Protein AF-A0A2U2SAU0-F1 (afdb_monomer)

Mean predicted aligned error: 10.93 Å

Structure (mmCIF, N/CA/C/O backbone):
data_AF-A0A2U2SAU0-F1
#
_entry.id   AF-A0A2U2SAU0-F1
#
loop_
_atom_site.group_PDB
_atom_site.id
_atom_site.type_symbol
_atom_site.label_atom_id
_atom_site.label_alt_id
_atom_site.label_comp_id
_atom_site.label_asym_id
_atom_site.label_entity_id
_atom_site.label_seq_id
_atom_site.pdbx_PDB_ins_code
_atom_site.Cartn_x
_atom_site.Cartn_y
_atom_site.Cartn_z
_atom_site.occupancy
_atom_site.B_iso_or_equiv
_atom_site.auth_seq_id
_atom_site.auth_comp_id
_atom_site.auth_asym_id
_atom_site.auth_atom_id
_atom_site.pdbx_PDB_model_num
ATOM 1 N N . MET A 1 1 ? -35.409 7.200 14.796 1.00 34.00 1 MET A N 1
ATOM 2 C CA . MET A 1 1 ? -34.930 6.067 13.974 1.00 34.00 1 MET A CA 1
ATOM 3 C C . MET A 1 1 ? -33.406 6.068 14.002 1.00 34.00 1 MET A C 1
ATOM 5 O O . MET A 1 1 ? -32.815 6.980 13.448 1.00 34.00 1 MET A O 1
ATOM 9 N N . LYS A 1 2 ? -32.757 5.140 14.717 1.00 42.59 2 LYS A N 1
ATOM 10 C CA . LYS A 1 2 ? -31.290 4.991 14.693 1.00 42.59 2 LYS A CA 1
ATOM 11 C C . LYS A 1 2 ? -30.988 3.662 14.017 1.00 42.59 2 LYS A C 1
ATOM 13 O O . LYS A 1 2 ? -31.051 2.620 14.659 1.00 42.59 2 LYS A O 1
ATOM 18 N N . THR A 1 3 ? -30.738 3.688 12.714 1.00 45.69 3 THR A N 1
ATOM 19 C CA . THR A 1 3 ? -30.120 2.557 12.020 1.00 45.69 3 THR A CA 1
ATOM 20 C C . THR A 1 3 ? -28.816 2.248 12.755 1.00 45.69 3 THR A C 1
ATOM 22 O O . THR A 1 3 ? -27.964 3.134 12.849 1.00 45.69 3 THR A O 1
ATOM 25 N N . PRO A 1 4 ? -28.638 1.051 13.343 1.00 56.97 4 PRO A N 1
ATOM 26 C CA . PRO A 1 4 ? -27.360 0.715 13.940 1.00 56.97 4 PRO A CA 1
ATOM 27 C C . PRO A 1 4 ? -26.349 0.703 12.798 1.00 56.97 4 PRO A C 1
ATOM 29 O O . PRO A 1 4 ? -26.462 -0.118 11.885 1.00 56.97 4 PRO A O 1
ATOM 32 N N . LEU A 1 5 ? -25.391 1.635 12.821 1.00 60.88 5 LEU A N 1
ATOM 33 C CA . LEU A 1 5 ? -24.188 1.553 12.000 1.00 60.88 5 LEU A CA 1
ATOM 34 C C . LEU A 1 5 ? -23.652 0.133 12.181 1.00 60.88 5 LEU A C 1
ATOM 36 O O . LEU A 1 5 ? -23.203 -0.242 13.268 1.00 60.88 5 LEU A O 1
ATOM 40 N N . ARG A 1 6 ? -23.792 -0.706 11.149 1.00 74.81 6 ARG A N 1
ATOM 41 C CA . ARG A 1 6 ? -23.321 -2.088 11.200 1.00 74.81 6 ARG A CA 1
ATOM 42 C C . ARG A 1 6 ? -21.804 -2.012 11.149 1.00 74.81 6 ARG A C 1
ATOM 44 O O . ARG A 1 6 ? -21.222 -2.055 10.073 1.00 74.81 6 ARG A O 1
ATOM 51 N N . PHE A 1 7 ? -21.171 -1.889 12.316 1.00 75.69 7 PHE A N 1
ATOM 52 C CA . PHE A 1 7 ? -19.715 -1.827 12.481 1.00 75.69 7 PHE A CA 1
ATOM 53 C C . PHE A 1 7 ? -18.992 -2.887 11.650 1.00 75.69 7 PHE A C 1
ATOM 55 O O . PHE A 1 7 ? -17.963 -2.601 11.059 1.00 75.69 7 PHE A O 1
ATOM 62 N N . ARG A 1 8 ? -19.585 -4.081 11.521 1.00 79.12 8 ARG A N 1
ATOM 63 C CA . ARG A 1 8 ? -19.095 -5.147 10.643 1.00 79.12 8 ARG A CA 1
ATOM 64 C C . ARG A 1 8 ? -18.878 -4.680 9.201 1.00 79.12 8 ARG A C 1
ATOM 66 O O . ARG A 1 8 ? -17.8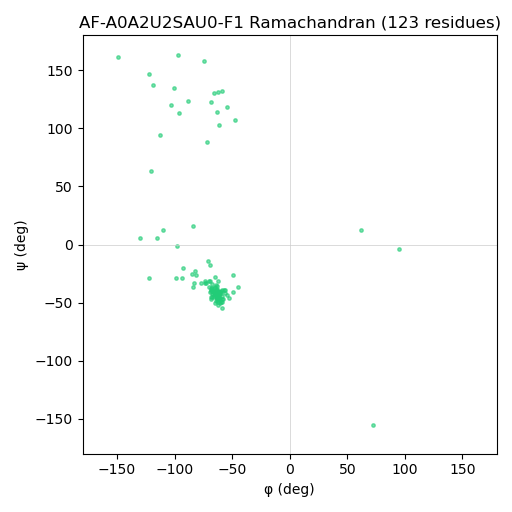41 -4.982 8.633 1.00 79.12 8 ARG A O 1
ATOM 73 N N . THR A 1 9 ? -19.829 -3.956 8.618 1.00 83.81 9 THR A N 1
ATOM 74 C CA . THR A 1 9 ? -19.723 -3.440 7.249 1.00 83.81 9 THR A CA 1
ATOM 75 C C . THR A 1 9 ? -18.604 -2.409 7.142 1.00 83.81 9 THR A C 1
ATOM 77 O O . THR A 1 9 ? -17.785 -2.522 6.246 1.00 83.81 9 THR A O 1
ATOM 80 N N . ILE A 1 10 ? -18.509 -1.465 8.085 1.00 84.06 10 ILE A N 1
ATOM 81 C CA . ILE A 1 10 ? -17.468 -0.422 8.063 1.00 84.06 10 ILE A CA 1
ATOM 82 C C . ILE A 1 10 ? -16.070 -1.041 8.193 1.00 84.06 10 ILE A C 1
ATOM 84 O O . ILE A 1 10 ? -15.184 -0.727 7.405 1.00 84.06 10 ILE A O 1
ATOM 88 N N . PHE A 1 11 ? -15.887 -1.967 9.138 1.00 81.69 11 PHE A N 1
ATOM 89 C CA . PHE A 1 11 ? -14.628 -2.693 9.324 1.00 81.69 11 PHE A CA 1
ATOM 90 C C . PHE A 1 11 ? -14.251 -3.529 8.094 1.00 81.69 11 PHE A C 1
ATOM 92 O O . PHE A 1 11 ? -13.090 -3.529 7.695 1.00 81.69 11 PHE A O 1
ATOM 99 N N . LEU A 1 12 ? -15.215 -4.225 7.479 1.00 84.38 12 LEU A N 1
ATOM 100 C CA . LEU A 1 12 ? -14.968 -4.990 6.253 1.00 84.38 12 LEU A CA 1
ATOM 101 C C . LEU A 1 12 ? -14.555 -4.076 5.100 1.00 84.38 12 LEU A C 1
ATOM 103 O O . LEU A 1 12 ? -13.575 -4.370 4.421 1.00 84.38 12 LEU A O 1
ATOM 107 N N . THR A 1 13 ? -15.254 -2.957 4.908 1.00 87.00 13 THR A N 1
ATOM 108 C CA . THR A 1 13 ? -14.913 -1.982 3.868 1.00 87.00 13 THR A CA 1
ATOM 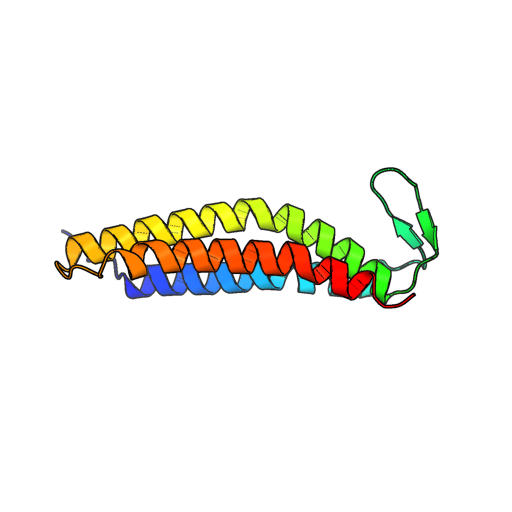109 C C . THR A 1 13 ? -13.519 -1.402 4.095 1.00 87.00 13 THR A C 1
ATOM 111 O O . THR A 1 13 ? -12.718 -1.397 3.164 1.00 87.00 13 THR A O 1
ATOM 114 N N . LEU A 1 14 ? -13.190 -0.979 5.321 1.00 84.88 14 LEU A N 1
ATOM 115 C CA . LEU A 1 14 ? -11.851 -0.486 5.657 1.00 84.88 14 LEU A CA 1
ATOM 116 C C . LEU A 1 14 ? -10.773 -1.547 5.403 1.00 84.88 14 LEU A C 1
ATOM 118 O O . LEU A 1 14 ? -9.743 -1.228 4.821 1.00 84.88 14 LEU A O 1
ATOM 122 N N . GLY A 1 15 ? -11.024 -2.810 5.761 1.00 84.25 15 GLY A N 1
ATOM 123 C CA . GLY A 1 15 ? -10.101 -3.919 5.499 1.00 84.25 15 GLY A CA 1
ATOM 124 C C . GLY A 1 15 ? -9.851 -4.157 4.015 1.00 84.25 15 GLY A C 1
ATOM 125 O O . GLY A 1 15 ? -8.698 -4.237 3.596 1.00 84.25 15 GLY A O 1
ATOM 126 N N . ILE A 1 16 ? -10.915 -4.214 3.211 1.00 89.00 16 ILE A N 1
ATOM 127 C CA . ILE A 1 16 ? -10.800 -4.386 1.757 1.00 89.00 16 ILE A CA 1
ATOM 128 C C . ILE A 1 16 ? -10.023 -3.217 1.146 1.00 89.00 16 ILE A C 1
ATOM 130 O O . ILE A 1 16 ? -9.086 -3.445 0.384 1.00 89.00 16 ILE A O 1
ATOM 134 N N . LEU A 1 17 ? -10.357 -1.976 1.512 1.00 88.00 17 LEU A N 1
ATOM 135 C CA . LEU A 1 17 ? -9.664 -0.793 0.999 1.00 88.00 17 LEU A CA 1
ATOM 136 C C . LEU A 1 17 ? -8.185 -0.770 1.402 1.00 88.00 17 LEU A C 1
ATOM 138 O O . LEU A 1 17 ? -7.344 -0.431 0.575 1.00 88.00 17 LEU A O 1
ATOM 142 N N . SER A 1 18 ? -7.845 -1.179 2.627 1.00 86.44 18 SER A N 1
ATOM 143 C CA . SER A 1 18 ? -6.450 -1.315 3.061 1.00 86.44 18 SER A CA 1
ATOM 144 C C . SER A 1 18 ? -5.688 -2.363 2.254 1.00 86.44 18 SER A C 1
ATOM 146 O O . SER A 1 18 ? -4.569 -2.088 1.830 1.00 86.44 18 SER A O 1
ATOM 148 N N . ILE A 1 19 ? -6.286 -3.527 1.983 1.00 84.31 19 ILE A N 1
ATOM 149 C CA . ILE A 1 19 ? -5.655 -4.568 1.154 1.00 84.31 19 ILE A CA 1
ATOM 150 C C . ILE A 1 19 ? -5.430 -4.054 -0.270 1.00 84.31 19 ILE A C 1
ATOM 152 O O . ILE A 1 19 ? -4.325 -4.174 -0.795 1.00 84.31 19 ILE A O 1
ATOM 156 N N . LEU A 1 20 ? -6.444 -3.436 -0.880 1.00 87.75 20 LEU A N 1
ATOM 157 C CA . LEU A 1 20 ? -6.323 -2.864 -2.222 1.00 87.75 20 LEU A CA 1
ATOM 158 C C . LEU A 1 20 ? -5.242 -1.776 -2.278 1.00 87.75 20 LEU A C 1
ATOM 160 O O . LEU A 1 20 ? -4.459 -1.746 -3.223 1.00 87.75 20 LEU A O 1
ATOM 164 N N . CYS A 1 21 ? -5.157 -0.925 -1.252 1.00 87.31 21 CYS A N 1
ATOM 165 C CA . CYS A 1 21 ? -4.149 0.129 -1.161 1.00 87.31 21 CYS A CA 1
ATOM 166 C C . CYS A 1 21 ? -2.724 -0.420 -0.975 1.00 87.31 21 CYS A C 1
ATOM 168 O O . CYS A 1 21 ? -1.779 0.175 -1.479 1.00 87.31 21 CYS A O 1
ATOM 170 N N . LEU A 1 22 ? -2.555 -1.540 -0.265 1.00 82.19 22 LEU A N 1
ATOM 171 C CA . LEU A 1 22 ? -1.250 -2.188 -0.083 1.00 82.19 22 LEU A CA 1
ATOM 172 C C . LEU A 1 22 ? -0.803 -2.967 -1.324 1.00 82.19 22 LEU A C 1
ATOM 174 O O . LEU A 1 22 ? 0.390 -3.042 -1.603 1.00 82.19 22 LEU A O 1
ATOM 178 N N . LEU A 1 23 ? -1.747 -3.552 -2.064 1.00 85.06 23 LEU A N 1
ATOM 179 C CA . LEU A 1 23 ? -1.451 -4.307 -3.281 1.00 85.06 23 LEU A CA 1
ATOM 180 C C . LEU A 1 23 ? -1.254 -3.406 -4.505 1.00 85.06 23 LEU A C 1
ATOM 182 O O . LEU A 1 23 ? -0.546 -3.800 -5.433 1.00 85.06 23 LEU A O 1
ATOM 186 N N . SER A 1 24 ? -1.846 -2.208 -4.522 1.00 88.56 24 SER A N 1
ATOM 187 C CA . SER A 1 24 ? -1.809 -1.328 -5.693 1.00 88.56 24 SER A CA 1
ATOM 188 C C . SER A 1 24 ? -0.397 -0.989 -6.189 1.00 88.56 24 SER A C 1
ATOM 190 O O . SER A 1 24 ? -0.216 -1.045 -7.404 1.00 88.56 24 SER A O 1
ATOM 192 N N . PRO A 1 25 ? 0.638 -0.742 -5.355 1.00 87.81 25 PRO A N 1
ATOM 193 C CA . PRO A 1 25 ? 1.968 -0.427 -5.872 1.00 87.81 25 PRO A CA 1
ATOM 194 C C . PRO A 1 25 ? 2.619 -1.611 -6.591 1.00 87.81 25 PRO A C 1
ATOM 196 O O . PRO A 1 25 ? 3.234 -1.435 -7.640 1.00 87.81 25 PRO A O 1
ATOM 199 N N . ALA A 1 26 ? 2.439 -2.829 -6.069 1.00 85.88 26 ALA A N 1
ATOM 200 C CA . ALA A 1 26 ? 2.943 -4.041 -6.711 1.00 85.88 26 ALA A CA 1
ATOM 201 C C . ALA A 1 26 ? 2.248 -4.285 -8.059 1.00 85.88 26 ALA A C 1
ATOM 203 O O . ALA A 1 26 ? 2.909 -4.590 -9.052 1.00 85.88 26 ALA A O 1
ATOM 204 N N . VAL A 1 27 ? 0.924 -4.094 -8.109 1.00 89.56 27 VAL A N 1
ATOM 205 C CA . VAL A 1 27 ? 0.146 -4.200 -9.352 1.00 89.56 27 VAL A CA 1
ATOM 206 C C . VAL A 1 27 ? 0.591 -3.142 -10.363 1.00 89.56 27 VAL A C 1
ATOM 208 O O . VAL A 1 27 ? 0.844 -3.488 -11.512 1.00 89.56 27 VAL A O 1
ATOM 211 N N . ILE A 1 28 ? 0.756 -1.883 -9.944 1.00 89.12 28 ILE A N 1
ATOM 212 C CA . ILE A 1 28 ? 1.248 -0.794 -10.802 1.00 89.12 28 ILE A CA 1
ATOM 213 C C . ILE A 1 28 ? 2.623 -1.142 -11.376 1.00 89.12 28 ILE A C 1
ATOM 215 O O . ILE A 1 28 ? 2.814 -1.020 -12.582 1.00 89.12 28 ILE A O 1
ATOM 219 N N . GLY A 1 29 ? 3.553 -1.624 -10.548 1.00 88.50 29 GLY A N 1
ATOM 220 C CA . GLY A 1 29 ? 4.895 -1.997 -10.994 1.00 88.50 29 GLY A CA 1
ATOM 221 C C . GLY A 1 29 ? 4.890 -3.076 -12.078 1.00 88.50 29 GLY A C 1
ATOM 222 O O . GLY A 1 29 ? 5.512 -2.905 -13.126 1.00 88.50 29 GLY A O 1
ATOM 223 N N . ILE A 1 30 ? 4.146 -4.165 -11.861 1.00 90.69 30 ILE A N 1
ATOM 224 C CA . ILE A 1 30 ? 4.058 -5.284 -12.813 1.00 90.69 30 ILE A CA 1
ATOM 225 C C . ILE A 1 30 ? 3.327 -4.866 -14.094 1.00 90.69 30 ILE A C 1
ATOM 227 O O . ILE A 1 30 ? 3.780 -5.181 -15.197 1.00 90.69 30 ILE A O 1
ATOM 231 N N . VAL A 1 31 ? 2.204 -4.156 -13.969 1.00 93.94 31 VAL A N 1
ATOM 232 C CA . VAL A 1 31 ? 1.402 -3.715 -15.120 1.00 93.94 31 VAL A CA 1
ATOM 233 C C . VAL A 1 31 ? 2.172 -2.696 -15.961 1.00 93.94 31 VAL A C 1
ATOM 235 O O . VAL A 1 31 ? 2.210 -2.819 -17.181 1.00 93.94 31 VAL A O 1
ATOM 238 N N . ALA A 1 32 ? 2.857 -1.738 -15.336 1.00 90.88 32 ALA A N 1
ATOM 239 C CA . ALA A 1 32 ? 3.702 -0.796 -16.061 1.00 90.88 32 ALA A CA 1
ATOM 240 C C . ALA A 1 32 ? 4.848 -1.526 -16.773 1.00 90.88 32 ALA A C 1
ATOM 242 O O . ALA A 1 32 ? 5.050 -1.342 -17.966 1.00 90.88 32 ALA A O 1
ATOM 243 N N . ALA A 1 33 ? 5.552 -2.431 -16.092 1.00 89.94 33 ALA A N 1
ATOM 244 C CA . ALA A 1 33 ? 6.640 -3.168 -16.725 1.00 89.94 33 ALA A CA 1
ATOM 245 C C . ALA A 1 33 ? 6.169 -4.072 -17.876 1.00 89.94 33 ALA A C 1
ATOM 247 O O . ALA A 1 33 ? 6.871 -4.221 -18.871 1.00 89.94 33 ALA A O 1
ATOM 248 N N . THR A 1 34 ? 4.982 -4.672 -17.786 1.00 93.50 34 THR A N 1
ATOM 249 C CA . THR A 1 34 ? 4.442 -5.500 -18.881 1.00 93.50 34 THR A CA 1
ATOM 250 C C . THR A 1 34 ? 3.979 -4.683 -20.085 1.00 93.50 34 THR A C 1
ATOM 252 O O . THR A 1 34 ? 4.097 -5.169 -21.207 1.00 93.50 34 THR A O 1
ATOM 255 N N . LEU A 1 35 ? 3.465 -3.468 -19.878 1.00 94.38 35 LEU A N 1
ATOM 256 C CA . LEU A 1 35 ? 2.857 -2.670 -20.947 1.00 94.38 35 LEU A CA 1
ATOM 257 C C . LEU A 1 35 ? 3.783 -1.604 -21.543 1.00 94.38 35 LEU A C 1
ATOM 259 O O . LEU A 1 35 ? 3.598 -1.243 -22.703 1.00 94.38 35 LEU A O 1
ATOM 263 N N . THR A 1 36 ? 4.735 -1.068 -20.773 1.00 92.25 36 THR A N 1
ATOM 264 C CA . THR A 1 36 ? 5.488 0.142 -21.155 1.00 92.25 36 THR A CA 1
ATOM 265 C C . THR A 1 36 ? 7.006 0.022 -21.034 1.00 92.25 36 THR A C 1
ATOM 267 O O . THR A 1 36 ? 7.702 1.011 -21.249 1.00 92.25 36 THR A O 1
ATOM 270 N N . TYR A 1 37 ? 7.543 -1.157 -20.712 1.00 91.25 37 TYR A N 1
ATOM 271 C CA . TYR A 1 37 ? 8.991 -1.349 -20.632 1.00 91.25 37 TYR A CA 1
ATOM 272 C C . TYR A 1 37 ? 9.661 -1.264 -22.013 1.00 91.25 37 TYR A C 1
ATOM 274 O O . TYR A 1 37 ? 9.364 -2.058 -22.906 1.00 91.25 37 TYR A O 1
ATOM 282 N N . ASP A 1 38 ? 10.613 -0.342 -22.151 1.00 92.00 38 ASP A N 1
ATOM 283 C CA . ASP A 1 38 ? 11.374 -0.060 -23.377 1.00 92.00 38 ASP A CA 1
ATOM 284 C C . ASP A 1 38 ? 12.883 -0.362 -23.239 1.00 92.00 38 ASP A C 1
ATOM 286 O O . ASP A 1 38 ? 13.664 -0.081 -24.146 1.00 92.00 38 ASP A O 1
ATOM 290 N N . GLY A 1 39 ? 13.308 -0.935 -22.108 1.00 89.19 39 GLY A N 1
ATOM 291 C CA . GLY A 1 39 ? 14.722 -1.156 -21.783 1.00 89.19 39 GLY A CA 1
ATOM 292 C C . GLY A 1 39 ? 15.364 -0.055 -20.936 1.00 89.19 39 GLY A C 1
ATOM 293 O O . GLY A 1 39 ? 16.519 -0.212 -20.531 1.00 89.19 39 GLY A O 1
ATOM 294 N N . ASN A 1 40 ? 14.638 1.024 -20.626 1.00 90.88 40 ASN A N 1
ATOM 295 C CA . ASN A 1 40 ? 15.148 2.140 -19.837 1.00 90.88 40 ASN A CA 1
ATOM 296 C C . ASN A 1 40 ? 14.312 2.386 -18.577 1.00 90.88 40 ASN A C 1
ATOM 298 O O . ASN A 1 40 ? 13.096 2.234 -18.554 1.00 90.88 40 ASN A O 1
ATOM 302 N N . CYS A 1 41 ? 14.975 2.820 -17.513 1.00 85.25 41 CYS A N 1
ATOM 303 C CA . CYS A 1 41 ? 14.372 3.323 -16.290 1.00 85.25 41 CYS A CA 1
ATOM 304 C C . CYS A 1 41 ? 14.411 4.848 -16.304 1.00 85.25 41 CYS A C 1
ATOM 306 O O . CYS A 1 41 ? 15.449 5.443 -16.590 1.00 85.25 41 CYS A O 1
ATOM 308 N N . TYR A 1 42 ? 13.291 5.473 -15.942 1.00 81.44 42 TYR A N 1
ATOM 309 C CA . TYR A 1 42 ? 13.172 6.926 -15.855 1.00 81.44 42 TYR A CA 1
ATOM 310 C C . TYR A 1 42 ? 13.221 7.384 -14.393 1.00 81.44 42 TYR A C 1
ATOM 312 O O . TYR A 1 42 ? 12.400 6.968 -13.563 1.00 81.44 42 TYR A O 1
ATOM 320 N N . GLY A 1 43 ? 14.206 8.223 -14.076 1.00 70.00 43 GLY A N 1
ATOM 321 C CA . GLY A 1 43 ? 14.334 8.891 -12.780 1.00 70.00 43 GLY A CA 1
ATOM 322 C C . GLY A 1 43 ? 13.762 10.311 -12.799 1.00 70.00 43 GLY A C 1
ATOM 323 O O . GLY A 1 43 ? 13.598 10.906 -13.861 1.00 70.00 43 GLY A O 1
ATOM 324 N N . PHE A 1 44 ? 13.501 10.875 -11.615 1.00 57.84 44 PHE A N 1
ATOM 325 C CA . PHE A 1 44 ? 13.069 12.273 -11.477 1.00 57.84 44 PHE A CA 1
ATOM 326 C C . PHE A 1 44 ? 14.138 13.293 -11.915 1.00 57.84 44 PHE A C 1
ATOM 328 O O . PHE A 1 44 ? 13.773 14.390 -12.329 1.00 57.84 44 PHE A O 1
ATOM 335 N N . THR A 1 45 ? 15.432 12.959 -11.820 1.00 55.56 45 THR A N 1
ATOM 336 C CA . THR A 1 45 ? 16.539 13.910 -12.055 1.00 55.56 45 THR A CA 1
ATOM 337 C C . THR A 1 45 ? 17.520 13.505 -13.157 1.00 55.56 45 THR A C 1
ATOM 339 O O . THR A 1 45 ? 18.068 14.389 -13.808 1.00 55.56 45 THR A O 1
ATOM 342 N N . ASP A 1 46 ? 17.713 12.206 -13.421 1.00 57.00 46 ASP A N 1
ATOM 343 C CA . ASP A 1 46 ? 18.896 11.724 -14.166 1.00 57.00 46 ASP A CA 1
ATOM 344 C C . ASP A 1 46 ? 18.590 11.200 -15.587 1.00 57.00 46 ASP A C 1
ATOM 346 O O . ASP A 1 46 ? 19.438 10.587 -16.233 1.00 57.00 46 ASP A O 1
ATOM 350 N N . GLY A 1 47 ? 17.389 11.455 -16.115 1.00 68.44 47 GLY A N 1
ATOM 351 C CA . GLY A 1 47 ? 17.000 11.016 -17.459 1.00 68.44 47 GLY A CA 1
ATOM 352 C C . GLY A 1 47 ? 16.746 9.506 -17.570 1.00 68.44 47 GLY A C 1
ATOM 353 O O . GLY A 1 47 ? 16.357 8.850 -16.601 1.00 68.44 47 GLY A O 1
ATOM 354 N N . ALA A 1 48 ? 16.887 8.974 -18.788 1.00 81.19 48 ALA A N 1
ATOM 355 C CA . ALA A 1 48 ? 16.696 7.558 -19.096 1.00 81.19 48 ALA A CA 1
ATOM 356 C C . ALA A 1 48 ? 18.009 6.787 -18.897 1.00 81.19 48 ALA A C 1
ATOM 358 O O . ALA A 1 48 ? 19.018 7.114 -19.523 1.00 81.19 48 ALA A O 1
ATOM 359 N N . ALA A 1 49 ? 17.991 5.755 -18.055 1.00 84.88 49 ALA A N 1
ATOM 360 C CA . ALA A 1 49 ? 19.132 4.868 -17.836 1.00 84.88 49 ALA A CA 1
ATOM 361 C C . ALA A 1 49 ? 18.776 3.427 -18.230 1.00 84.88 49 ALA A C 1
ATOM 363 O O . ALA A 1 49 ? 17.698 2.962 -17.858 1.00 84.88 49 ALA A O 1
ATOM 364 N N . PRO A 1 50 ? 19.659 2.686 -18.922 1.00 89.12 50 PRO A N 1
ATOM 365 C CA . PRO A 1 50 ? 19.381 1.303 -19.285 1.00 89.12 50 PRO A CA 1
ATOM 366 C C . PRO A 1 50 ? 19.205 0.454 -18.024 1.00 89.12 50 PRO A C 1
ATOM 368 O O . PRO A 1 50 ? 20.024 0.504 -17.101 1.00 89.12 50 PRO A O 1
ATOM 371 N N . CYS A 1 51 ? 18.132 -0.329 -17.974 1.00 88.06 51 CYS A N 1
ATOM 372 C CA . CYS A 1 51 ? 17.830 -1.173 -16.827 1.00 88.06 51 CYS A CA 1
ATOM 373 C C . CYS A 1 51 ? 17.095 -2.443 -17.244 1.00 88.06 51 CYS A C 1
ATOM 375 O O . CYS A 1 51 ? 16.532 -2.530 -18.328 1.00 88.06 51 CYS A O 1
ATOM 377 N N . SER A 1 52 ? 17.105 -3.446 -16.370 1.00 91.81 52 SER A N 1
ATOM 378 C CA . SER A 1 52 ? 16.334 -4.671 -16.580 1.00 91.81 52 SER A CA 1
ATOM 379 C C . SER A 1 52 ? 14.837 -4.451 -16.343 1.00 91.81 52 SER A C 1
ATOM 381 O O . SER A 1 52 ? 14.432 -3.582 -15.569 1.00 91.81 52 SER A O 1
ATOM 383 N N . TRP A 1 53 ? 14.015 -5.328 -16.922 1.00 89.94 53 TRP A N 1
ATOM 384 C CA . TRP A 1 53 ? 12.561 -5.349 -16.726 1.00 89.94 53 TRP A CA 1
ATOM 385 C C . TRP A 1 53 ? 12.159 -5.308 -15.244 1.00 89.94 53 TRP A C 1
ATOM 387 O O . TRP A 1 53 ? 11.246 -4.586 -14.849 1.00 89.94 53 TRP A O 1
ATOM 397 N N . TRP A 1 54 ? 12.891 -6.041 -14.400 1.00 88.88 54 TRP A N 1
ATOM 398 C CA . TRP A 1 54 ? 12.633 -6.088 -12.963 1.00 88.88 54 TRP A CA 1
ATOM 399 C C . TRP A 1 54 ? 12.962 -4.769 -12.257 1.00 88.88 54 TRP A C 1
ATOM 401 O O . TRP A 1 54 ? 12.192 -4.314 -11.414 1.00 88.88 54 TRP A O 1
ATOM 411 N N . GLN A 1 55 ? 14.067 -4.120 -12.630 1.00 86.25 55 GLN A N 1
ATOM 412 C CA . GLN A 1 55 ? 14.428 -2.803 -12.096 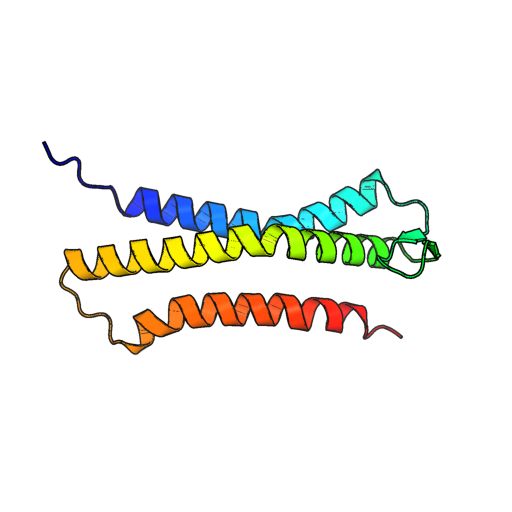1.00 86.25 55 GLN A CA 1
ATOM 413 C C . GLN A 1 55 ? 13.406 -1.738 -12.505 1.00 86.25 55 GLN A C 1
ATOM 415 O O . GLN A 1 55 ? 13.048 -0.888 -11.690 1.00 86.25 55 GLN A O 1
ATOM 420 N N . PHE A 1 56 ? 12.870 -1.822 -13.725 1.00 90.06 56 PHE A N 1
ATOM 421 C CA . PHE A 1 56 ? 11.782 -0.952 -14.163 1.00 90.06 56 PHE A CA 1
ATOM 422 C C . PHE A 1 56 ? 10.508 -1.172 -13.344 1.00 90.06 56 PHE A C 1
ATOM 424 O O . PHE A 1 56 ? 9.942 -0.210 -12.825 1.00 90.06 56 PHE A O 1
ATOM 431 N N . ALA A 1 57 ? 10.087 -2.430 -13.163 1.00 88.75 57 ALA A N 1
ATOM 432 C CA . ALA A 1 57 ? 8.917 -2.772 -12.354 1.00 88.75 57 ALA A CA 1
ATOM 433 C C . ALA A 1 57 ? 9.035 -2.237 -10.918 1.00 88.75 57 ALA A C 1
ATOM 435 O O . ALA A 1 57 ? 8.077 -1.691 -10.373 1.00 88.75 57 ALA A O 1
ATOM 436 N N . GLN A 1 58 ? 10.225 -2.345 -10.321 1.00 85.50 58 GLN A N 1
ATOM 437 C CA . GLN A 1 58 ? 10.516 -1.814 -8.990 1.00 85.50 58 GLN A CA 1
ATOM 438 C C . GLN A 1 58 ? 10.443 -0.285 -8.943 1.00 85.50 58 GLN A C 1
ATOM 440 O O . GLN A 1 58 ? 9.839 0.265 -8.023 1.00 85.50 58 GLN A O 1
ATOM 445 N N . ASN A 1 59 ? 11.008 0.401 -9.938 1.00 86.62 59 ASN A N 1
ATOM 446 C CA . ASN A 1 59 ? 10.953 1.859 -10.031 1.00 86.62 59 ASN A CA 1
ATOM 447 C C . ASN A 1 59 ? 9.499 2.359 -10.146 1.00 86.62 59 ASN A C 1
ATOM 449 O O . ASN A 1 59 ? 9.082 3.267 -9.431 1.00 86.62 59 ASN A O 1
ATOM 453 N N . GLN A 1 60 ? 8.681 1.698 -10.969 1.00 89.50 60 GLN A N 1
ATOM 454 C CA . GLN A 1 60 ? 7.258 2.027 -11.098 1.00 89.50 60 GLN A CA 1
ATOM 455 C C . GLN A 1 60 ? 6.457 1.684 -9.834 1.00 89.50 60 GLN A C 1
ATOM 457 O O . GLN A 1 60 ? 5.585 2.454 -9.429 1.00 89.50 60 GLN A O 1
ATOM 462 N N . ALA A 1 61 ? 6.777 0.579 -9.155 1.00 88.19 61 ALA A N 1
ATOM 463 C CA . ALA A 1 61 ? 6.175 0.248 -7.864 1.00 88.19 61 ALA A CA 1
ATOM 464 C C . ALA A 1 61 ? 6.517 1.286 -6.783 1.00 88.19 61 ALA A C 1
ATOM 466 O O . ALA A 1 61 ? 5.664 1.609 -5.956 1.00 88.19 61 ALA A O 1
ATOM 467 N N . PHE A 1 62 ? 7.728 1.850 -6.802 1.00 85.06 62 PHE A N 1
ATOM 468 C CA . PHE A 1 62 ? 8.120 2.935 -5.902 1.00 85.06 62 PHE A CA 1
ATOM 469 C C . PHE A 1 62 ? 7.283 4.202 -6.132 1.00 85.06 62 PHE A C 1
ATOM 471 O O . PHE A 1 62 ? 6.754 4.772 -5.177 1.00 85.06 62 PHE A O 1
ATOM 478 N N . TYR A 1 63 ? 7.064 4.603 -7.387 1.00 83.50 63 TYR A N 1
ATOM 479 C CA . TYR A 1 63 ? 6.139 5.704 -7.684 1.00 83.50 63 TYR A CA 1
ATOM 480 C C . TYR A 1 63 ? 4.696 5.371 -7.283 1.00 83.50 63 TYR A C 1
ATOM 482 O O . TYR A 1 63 ? 3.999 6.214 -6.713 1.00 83.50 63 TYR A O 1
ATOM 490 N N . GLY A 1 64 ? 4.268 4.124 -7.489 1.00 85.44 64 GLY A N 1
ATOM 491 C CA . GLY A 1 64 ? 2.988 3.620 -6.995 1.00 85.44 64 GLY A CA 1
ATOM 492 C C . GLY A 1 64 ? 2.846 3.744 -5.472 1.00 85.44 64 GLY A C 1
ATOM 493 O O . GLY A 1 64 ? 1.780 4.124 -4.992 1.00 85.44 64 GLY A O 1
ATOM 494 N N . LEU A 1 65 ? 3.918 3.499 -4.709 1.00 82.94 65 LEU A N 1
ATOM 495 C CA . LEU A 1 65 ? 3.951 3.678 -3.252 1.00 82.94 65 LEU A CA 1
ATOM 496 C C . LEU A 1 65 ? 3.785 5.146 -2.849 1.00 82.94 65 LEU A C 1
ATOM 498 O O . LEU A 1 65 ? 3.025 5.431 -1.925 1.00 82.94 65 LEU A O 1
ATOM 502 N N . LEU A 1 66 ? 4.445 6.079 -3.546 1.00 83.19 66 LEU A N 1
ATOM 503 C CA . LEU A 1 66 ? 4.289 7.515 -3.280 1.00 83.19 66 LEU A CA 1
ATOM 504 C C . LEU A 1 66 ? 2.839 7.972 -3.485 1.00 83.19 66 LEU A C 1
ATOM 506 O O . LEU A 1 66 ? 2.305 8.720 -2.667 1.00 83.19 66 LEU A O 1
ATOM 510 N N . ILE A 1 67 ? 2.177 7.469 -4.529 1.00 83.50 67 ILE A N 1
ATOM 511 C CA . ILE A 1 67 ? 0.756 7.745 -4.784 1.00 83.50 67 ILE A CA 1
ATOM 512 C C . ILE A 1 67 ? -0.124 7.102 -3.704 1.00 83.50 67 ILE A C 1
ATOM 514 O O . ILE A 1 67 ? -1.057 7.733 -3.207 1.00 83.50 67 ILE A O 1
ATOM 518 N N . ALA A 1 68 ? 0.180 5.863 -3.309 1.00 82.06 68 ALA A N 1
ATOM 519 C CA . ALA A 1 68 ? -0.571 5.126 -2.294 1.00 82.06 68 ALA A CA 1
ATOM 520 C C . ALA A 1 68 ? -0.378 5.670 -0.864 1.00 82.06 68 ALA A C 1
ATOM 522 O O . ALA A 1 68 ? -1.170 5.348 0.023 1.00 82.06 68 ALA A O 1
ATOM 523 N N . PHE A 1 69 ? 0.624 6.521 -0.624 1.00 80.75 69 PHE A N 1
ATOM 524 C CA . PHE A 1 69 ? 0.919 7.070 0.700 1.00 80.75 69 PHE A CA 1
ATOM 525 C C . PHE A 1 69 ? -0.249 7.880 1.280 1.00 80.75 69 PHE A C 1
ATOM 527 O O . PHE A 1 69 ? -0.692 7.628 2.399 1.00 80.75 69 PHE A O 1
ATOM 534 N N . ILE A 1 70 ? -0.792 8.822 0.505 1.00 81.19 70 ILE A N 1
ATOM 535 C CA . ILE A 1 70 ? -1.908 9.676 0.938 1.00 81.19 70 ILE A CA 1
ATOM 536 C C . ILE A 1 70 ? -3.150 8.843 1.314 1.00 81.19 70 ILE A C 1
ATOM 538 O O . ILE A 1 70 ? -3.626 8.975 2.446 1.00 81.19 70 ILE A O 1
ATOM 542 N N . PRO A 1 71 ? -3.689 7.962 0.445 1.00 81.94 71 PRO A N 1
ATOM 543 C CA . PRO A 1 71 ? -4.839 7.139 0.807 1.00 81.94 71 PRO A CA 1
ATOM 544 C C . PRO A 1 71 ? -4.544 6.186 1.974 1.00 81.94 71 PRO A C 1
ATOM 546 O O . PRO A 1 71 ? -5.439 5.951 2.787 1.00 81.94 71 PRO A O 1
ATOM 549 N N . ALA A 1 72 ? -3.308 5.699 2.134 1.00 81.31 72 ALA A N 1
ATOM 550 C CA . ALA A 1 72 ? -2.929 4.898 3.298 1.00 81.31 72 ALA A CA 1
ATOM 551 C C . ALA A 1 72 ? -3.049 5.686 4.617 1.00 81.31 72 ALA A C 1
ATOM 553 O O . ALA A 1 72 ? -3.570 5.155 5.601 1.00 81.31 72 ALA A O 1
ATOM 554 N N . VAL A 1 73 ? -2.652 6.965 4.635 1.00 80.62 73 VAL A N 1
ATOM 555 C CA . VAL A 1 73 ? -2.828 7.847 5.805 1.00 80.62 73 VAL A CA 1
ATOM 556 C C . VAL A 1 73 ? -4.314 8.064 6.116 1.00 80.62 73 VAL A C 1
ATOM 558 O O . VAL A 1 73 ? -4.723 7.960 7.273 1.00 80.62 73 VAL A O 1
ATOM 561 N N . PHE A 1 74 ? -5.154 8.295 5.102 1.00 80.31 74 PHE A N 1
ATOM 562 C CA . PHE A 1 74 ? -6.603 8.418 5.310 1.00 80.31 74 PHE A CA 1
ATOM 563 C C . PHE A 1 74 ? -7.226 7.132 5.861 1.00 80.31 74 PHE A C 1
ATOM 565 O O . PHE A 1 74 ? -8.055 7.186 6.774 1.00 80.31 74 PHE A O 1
ATOM 572 N N . LEU A 1 75 ? -6.806 5.970 5.356 1.00 84.50 75 LEU A N 1
ATOM 573 C CA . LEU A 1 75 ? -7.264 4.678 5.862 1.00 84.50 75 LEU A CA 1
ATOM 574 C C . LEU A 1 75 ? -6.830 4.453 7.311 1.00 84.50 75 LEU A C 1
ATOM 576 O O . LEU A 1 75 ? -7.636 3.974 8.107 1.00 84.50 75 LEU A O 1
ATOM 580 N N . LEU A 1 76 ? -5.611 4.851 7.684 1.00 81.44 76 LEU A N 1
ATOM 581 C CA . LEU A 1 76 ? -5.140 4.803 9.070 1.00 81.44 76 LEU A CA 1
ATOM 582 C C . LEU A 1 76 ? -6.028 5.643 10.000 1.00 81.44 76 LEU A C 1
ATOM 584 O O . LEU A 1 76 ? -6.455 5.155 11.048 1.00 81.44 76 LEU A O 1
ATOM 588 N N . ILE A 1 77 ? -6.353 6.878 9.608 1.00 80.75 77 ILE A N 1
ATOM 589 C CA . ILE A 1 77 ? -7.262 7.745 10.374 1.00 80.75 77 ILE A CA 1
ATOM 590 C C . ILE A 1 77 ? -8.655 7.104 10.479 1.00 80.75 77 ILE A C 1
ATOM 592 O O . ILE A 1 77 ? -9.262 7.122 11.553 1.00 80.75 77 ILE A O 1
ATOM 596 N N . GLY A 1 78 ? -9.150 6.491 9.400 1.00 83.75 78 GLY A N 1
ATOM 597 C CA . GLY A 1 78 ? -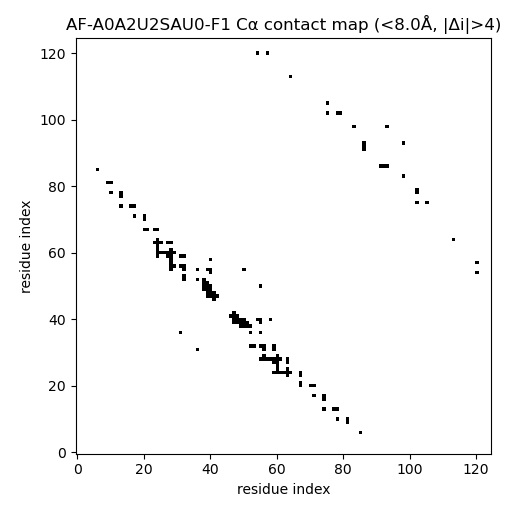10.421 5.760 9.377 1.00 83.75 78 GLY A CA 1
ATOM 598 C C . GLY A 1 78 ? -10.448 4.558 10.328 1.00 83.75 78 GLY A C 1
ATOM 599 O O . GLY A 1 78 ? -11.427 4.357 11.054 1.00 83.75 78 GLY A O 1
ATOM 600 N N . TRP A 1 79 ? -9.355 3.794 10.385 1.00 83.50 79 TRP A N 1
ATOM 601 C CA . TRP A 1 79 ? -9.169 2.696 11.336 1.00 83.50 79 TRP A CA 1
ATOM 602 C C . TRP A 1 79 ? -9.144 3.185 12.785 1.00 83.50 79 TRP A C 1
ATOM 604 O O . TRP A 1 79 ? -9.841 2.623 13.632 1.00 83.50 79 TRP A O 1
ATOM 614 N N . LEU A 1 80 ? -8.403 4.260 13.061 1.00 80.31 80 LEU A N 1
ATOM 615 C CA . LEU A 1 80 ? -8.320 4.891 14.380 1.00 80.31 80 LEU 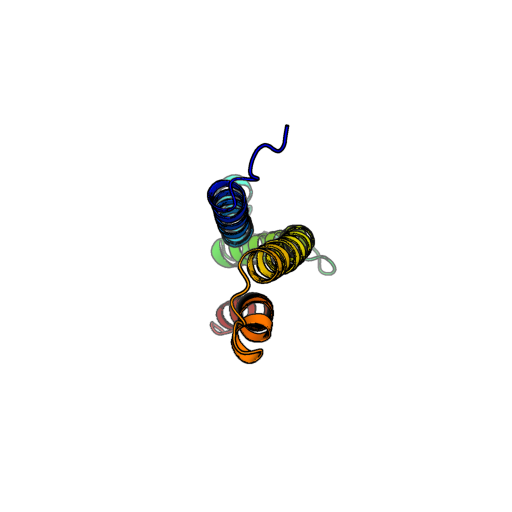A CA 1
ATOM 616 C C . LEU A 1 80 ? -9.682 5.388 14.875 1.00 80.31 80 LEU A C 1
ATOM 618 O O . LEU A 1 80 ? -10.091 5.080 15.994 1.00 80.31 80 LEU A O 1
ATOM 622 N N . THR A 1 81 ? -10.405 6.128 14.035 1.00 79.50 81 THR A N 1
ATOM 623 C CA . THR A 1 81 ? -11.716 6.699 14.385 1.00 79.50 81 THR A CA 1
ATOM 624 C C . THR A 1 81 ? -12.782 5.622 14.549 1.00 79.50 81 THR A C 1
ATOM 626 O O . THR A 1 81 ? -13.500 5.618 15.550 1.00 79.50 81 THR A O 1
ATOM 629 N N . THR A 1 82 ? -12.869 4.670 13.618 1.00 82.56 82 THR A N 1
ATOM 630 C CA . THR A 1 82 ? -13.868 3.591 13.688 1.00 82.56 82 THR A CA 1
ATOM 631 C C . THR A 1 82 ? -13.574 2.633 14.843 1.00 82.56 82 THR A C 1
ATOM 633 O O . THR A 1 82 ? -14.497 2.230 15.557 1.00 82.56 82 THR A O 1
ATOM 636 N N . GLY A 1 83 ? -12.298 2.304 15.067 1.00 79.62 83 GLY A N 1
ATOM 637 C CA . GLY A 1 83 ? -11.847 1.514 16.210 1.00 79.62 83 GLY A CA 1
ATOM 638 C C . GLY A 1 83 ? -12.148 2.213 17.535 1.00 79.62 83 GLY A C 1
ATOM 639 O O . GLY A 1 83 ? -12.789 1.621 18.403 1.00 79.62 83 GLY A O 1
ATOM 640 N N . GLY A 1 84 ? -11.786 3.493 17.662 1.00 72.69 84 GLY A N 1
ATOM 641 C CA . GLY A 1 84 ? -12.075 4.311 18.842 1.00 72.69 84 GLY A CA 1
ATOM 642 C C . GLY A 1 84 ? -13.572 4.417 19.145 1.00 72.69 84 GLY A C 1
ATOM 643 O O . GLY A 1 84 ? -13.991 4.207 20.284 1.00 72.69 84 GLY A O 1
ATOM 644 N N . LEU A 1 85 ? -14.402 4.648 18.123 1.00 77.62 85 LEU A N 1
ATOM 645 C 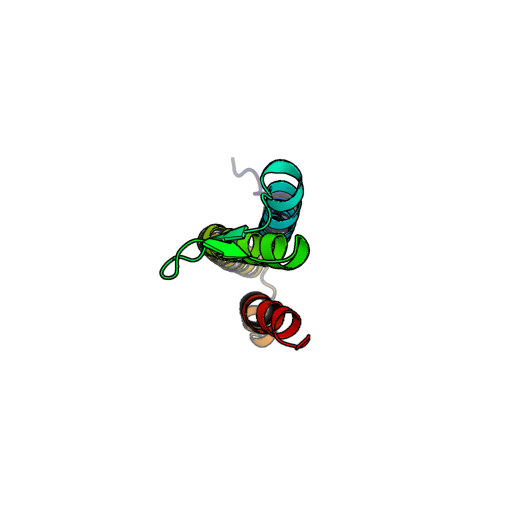CA . LEU A 1 85 ? -15.858 4.704 18.275 1.00 77.62 85 LEU A CA 1
ATOM 646 C C . LEU A 1 85 ? -16.444 3.352 18.704 1.00 77.62 85 LEU A C 1
ATOM 648 O O . LEU A 1 85 ? -17.321 3.300 19.567 1.00 77.62 85 LEU A O 1
ATOM 652 N N . TRP A 1 86 ? -15.960 2.249 18.131 1.00 78.00 86 TRP A N 1
ATOM 653 C CA . TRP A 1 86 ? -16.401 0.906 18.512 1.00 78.00 86 TRP A CA 1
ATOM 654 C C . TRP A 1 86 ? -16.092 0.598 19.983 1.00 78.00 86 TRP A C 1
ATOM 656 O O . TRP A 1 86 ? -16.944 0.044 20.682 1.00 78.00 86 TRP A O 1
ATOM 666 N N . ILE A 1 87 ? -14.913 1.008 20.463 1.00 70.38 87 ILE A N 1
ATOM 667 C CA . ILE A 1 87 ? -14.499 0.884 21.869 1.00 70.38 87 ILE A CA 1
ATOM 668 C C . ILE A 1 87 ? -15.423 1.703 22.775 1.00 70.38 87 ILE A C 1
ATOM 670 O O . ILE A 1 87 ? -15.991 1.159 23.725 1.00 70.38 87 ILE A O 1
ATOM 674 N N . ALA A 1 88 ? -15.619 2.985 22.450 1.00 70.50 88 ALA A N 1
ATOM 675 C CA . ALA A 1 88 ? -16.437 3.904 23.239 1.00 70.50 88 ALA A CA 1
ATOM 676 C C . ALA A 1 88 ? -17.891 3.423 23.378 1.00 70.50 88 ALA A C 1
ATOM 678 O O . ALA A 1 88 ? -18.478 3.522 24.453 1.00 70.50 88 ALA A O 1
ATOM 679 N N . LEU A 1 89 ? -18.464 2.852 22.312 1.00 73.62 89 LEU A N 1
ATOM 680 C CA . LEU A 1 89 ? -19.853 2.385 22.316 1.00 73.62 89 LEU A CA 1
ATOM 681 C C . LEU A 1 89 ? -20.055 0.999 22.940 1.00 73.62 89 LEU A C 1
ATOM 683 O O . LEU A 1 89 ? -21.174 0.688 23.344 1.00 73.62 89 LEU A O 1
ATOM 687 N N . ARG A 1 90 ? -19.026 0.142 23.001 1.00 71.62 90 ARG A N 1
ATOM 688 C CA . ARG A 1 90 ? -19.150 -1.215 23.574 1.00 71.62 90 ARG A CA 1
ATOM 689 C C . ARG A 1 90 ? -18.690 -1.336 25.023 1.00 71.62 90 ARG A C 1
ATOM 691 O O . ARG A 1 90 ? -18.783 -2.429 25.578 1.00 71.62 90 ARG A O 1
ATOM 698 N N . GLY A 1 91 ? -18.205 -0.254 25.634 1.00 58.56 91 GLY A N 1
ATOM 699 C CA . GLY A 1 91 ? -17.890 -0.200 27.066 1.00 58.56 91 GLY A CA 1
ATOM 700 C C . GLY A 1 91 ? -16.803 -1.179 27.528 1.00 58.56 91 GLY A C 1
ATOM 701 O O . GLY A 1 91 ? -16.640 -1.387 28.726 1.00 58.56 91 GLY A O 1
ATOM 702 N N . ARG A 1 92 ? -16.054 -1.798 26.604 1.00 60.41 92 ARG A N 1
ATOM 703 C CA . ARG A 1 92 ? -14.905 -2.648 26.930 1.00 60.41 92 ARG A CA 1
ATOM 704 C C . ARG A 1 92 ? -13.639 -1.813 26.817 1.00 60.41 92 ARG A C 1
ATOM 706 O O . ARG A 1 92 ? -13.272 -1.407 25.717 1.00 60.41 92 ARG A O 1
ATOM 713 N N . GLN A 1 93 ? -12.976 -1.579 27.949 1.00 57.47 93 GLN A N 1
ATOM 714 C CA . GLN A 1 93 ? -11.621 -1.040 27.982 1.00 57.47 93 GLN A CA 1
ATOM 715 C C . GLN A 1 93 ? -10.698 -2.034 27.270 1.00 57.47 93 GLN A C 1
ATOM 717 O O . GLN A 1 93 ? -10.356 -3.079 27.821 1.00 57.47 93 GLN A O 1
ATOM 722 N N . LEU A 1 94 ? -10.315 -1.740 26.027 1.00 51.81 94 LEU A N 1
ATOM 723 C CA . LEU A 1 94 ? -9.109 -2.352 25.490 1.00 51.81 94 LEU A CA 1
ATOM 724 C C . LEU A 1 94 ? -7.944 -1.799 26.313 1.00 51.81 94 LEU A C 1
ATOM 726 O O . LEU A 1 94 ? -7.876 -0.582 26.514 1.00 51.81 94 LEU A O 1
ATOM 730 N N . PRO A 1 95 ? -7.048 -2.655 26.821 1.00 56.44 95 PRO A N 1
ATOM 731 C CA . PRO A 1 95 ? -5.888 -2.168 27.540 1.00 56.44 95 PRO A CA 1
ATOM 732 C C . PRO A 1 95 ? -5.095 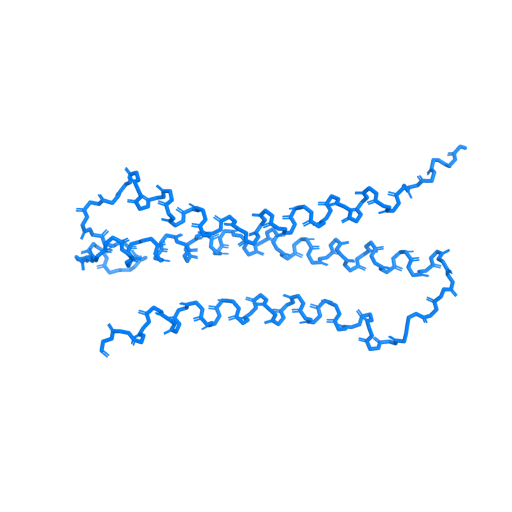-1.262 26.588 1.00 56.44 95 PRO A C 1
ATOM 734 O O . PRO A 1 95 ? -4.902 -1.608 25.422 1.00 56.44 95 PRO A O 1
ATOM 737 N N . ALA A 1 96 ? -4.705 -0.075 27.067 1.00 57.72 96 ALA A N 1
ATOM 738 C CA . ALA A 1 96 ? -4.226 1.048 26.248 1.00 57.72 96 ALA A CA 1
ATOM 739 C C . ALA A 1 96 ? -3.131 0.669 25.230 1.00 57.72 96 ALA A C 1
ATOM 741 O O . ALA A 1 96 ? -3.040 1.270 24.159 1.00 57.72 96 ALA A O 1
ATOM 742 N N . TRP A 1 97 ? -2.359 -0.384 25.520 1.00 53.59 97 TRP A N 1
ATOM 743 C CA . TRP A 1 97 ? -1.368 -0.945 24.611 1.00 53.59 97 TRP A CA 1
ATOM 744 C C . TRP A 1 97 ? -1.969 -1.441 23.284 1.00 53.59 97 TRP A C 1
ATOM 746 O O . TRP A 1 97 ? -1.385 -1.156 22.249 1.00 53.59 97 TRP A O 1
ATOM 756 N N . GLN A 1 98 ? -3.147 -2.083 23.252 1.00 55.44 98 GLN A N 1
ATOM 757 C CA . GLN A 1 98 ? -3.768 -2.572 22.003 1.00 55.44 98 GLN A CA 1
ATOM 758 C C . GLN A 1 98 ? -4.351 -1.442 21.142 1.00 55.44 98 GLN A C 1
ATOM 760 O O . GLN A 1 98 ? -4.300 -1.511 19.915 1.00 55.44 98 GLN A O 1
ATOM 765 N N . ALA A 1 99 ? -4.857 -0.380 21.775 1.00 54.75 99 ALA A N 1
ATOM 766 C CA . ALA A 1 99 ? -5.363 0.804 21.079 1.00 54.75 99 ALA A CA 1
ATOM 767 C C . ALA A 1 99 ? -4.234 1.620 20.423 1.00 54.75 99 ALA A C 1
ATOM 769 O O . ALA A 1 99 ? -4.441 2.210 19.366 1.00 54.75 99 ALA A O 1
ATOM 770 N N . ALA A 1 100 ? -3.036 1.608 21.017 1.00 57.97 100 ALA A N 1
ATOM 771 C CA . ALA A 1 100 ? -1.842 2.221 20.444 1.00 57.97 100 ALA A CA 1
ATOM 772 C C . ALA A 1 100 ? -1.121 1.300 19.443 1.00 57.97 100 ALA A C 1
ATOM 774 O O . ALA A 1 100 ? -0.622 1.782 18.432 1.00 57.97 100 ALA A O 1
ATOM 775 N N . LEU A 1 101 ? -1.088 -0.018 19.676 1.00 58.09 101 LEU A N 1
ATOM 776 C CA . LEU A 1 101 ? -0.310 -0.959 18.860 1.00 58.09 101 LEU A CA 1
ATOM 777 C C . LEU A 1 101 ? -0.891 -1.232 17.485 1.00 58.09 101 LEU A C 1
ATOM 779 O O . LEU A 1 101 ? -0.116 -1.476 16.577 1.00 58.09 101 LEU A O 1
ATOM 783 N N . ILE A 1 102 ? -2.206 -1.195 17.290 1.00 55.28 102 ILE A N 1
ATOM 784 C CA . ILE A 1 102 ? -2.789 -1.408 15.955 1.00 55.28 102 ILE A CA 1
ATOM 785 C C . ILE A 1 102 ? -2.387 -0.284 14.976 1.00 55.28 102 ILE A C 1
ATOM 787 O O . ILE A 1 102 ? -1.875 -0.600 13.901 1.00 55.28 102 ILE A O 1
ATOM 791 N N . PRO A 1 103 ? -2.534 1.012 15.316 1.00 56.78 103 PRO A N 1
ATOM 792 C CA . PRO A 1 103 ? -2.058 2.093 14.457 1.00 56.78 103 PRO A CA 1
ATOM 793 C C . PRO A 1 103 ? -0.529 2.174 14.408 1.00 56.78 103 PRO A C 1
ATOM 795 O O . PRO A 1 103 ? 0.009 2.405 13.328 1.00 56.78 103 PRO A O 1
ATOM 798 N N . LEU A 1 104 ? 0.187 1.914 15.516 1.00 58.94 104 LEU A N 1
ATOM 799 C CA . LEU A 1 104 ? 1.653 1.845 15.475 1.00 58.94 104 LEU A CA 1
ATOM 800 C C . LEU A 1 104 ? 2.147 0.701 14.594 1.00 58.94 104 LEU A C 1
ATOM 802 O O . LEU A 1 104 ? 3.095 0.902 13.854 1.00 58.94 104 LEU A O 1
ATOM 806 N N . ALA A 1 105 ? 1.529 -0.479 14.649 1.00 59.41 105 A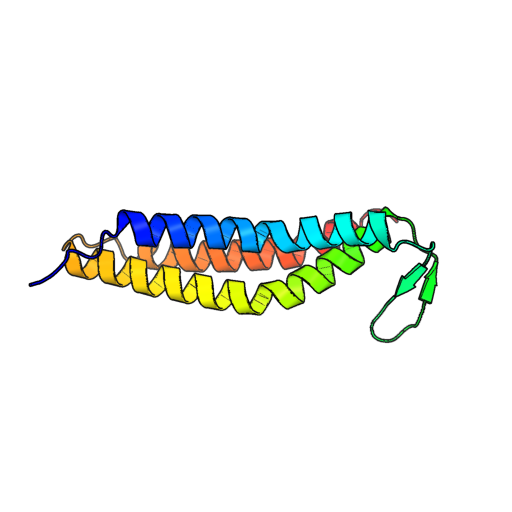LA A N 1
ATOM 807 C CA . ALA A 1 105 ? 1.905 -1.620 13.825 1.00 59.41 105 ALA A CA 1
ATOM 808 C C . ALA A 1 105 ? 1.570 -1.358 12.359 1.00 59.41 105 ALA A C 1
ATOM 810 O O . ALA A 1 105 ? 2.381 -1.678 11.506 1.00 59.41 105 ALA A O 1
ATOM 811 N N . ALA A 1 106 ? 0.439 -0.720 12.046 1.00 58.66 106 ALA A N 1
ATOM 812 C CA . ALA A 1 106 ? 0.116 -0.336 10.672 1.00 58.66 106 ALA A CA 1
ATOM 813 C C . ALA A 1 106 ? 1.121 0.684 10.103 1.00 58.66 106 ALA A C 1
ATOM 815 O O . ALA A 1 106 ? 1.598 0.516 8.982 1.00 58.66 106 ALA A O 1
ATOM 816 N N . VAL A 1 107 ? 1.497 1.699 10.891 1.00 61.38 107 VAL A N 1
ATOM 817 C CA . VAL A 1 107 ? 2.526 2.683 10.513 1.00 61.38 107 VAL A CA 1
ATOM 818 C C . VAL A 1 107 ? 3.905 2.031 10.431 1.00 61.38 107 VAL A C 1
ATOM 820 O O . VAL A 1 107 ? 4.608 2.231 9.450 1.00 61.38 107 VAL A O 1
ATOM 823 N N . ALA A 1 108 ? 4.285 1.210 11.409 1.00 61.84 108 ALA A N 1
ATOM 824 C CA . ALA A 1 108 ? 5.571 0.525 11.443 1.00 61.84 108 ALA A CA 1
ATOM 825 C C . ALA A 1 108 ? 5.705 -0.482 10.299 1.00 61.84 108 ALA A C 1
ATOM 827 O O . ALA A 1 108 ? 6.750 -0.512 9.668 1.00 61.84 108 ALA A O 1
ATOM 828 N N . ILE A 1 109 ? 4.657 -1.250 9.982 1.00 66.69 109 ILE A N 1
ATOM 829 C CA . ILE A 1 109 ? 4.621 -2.169 8.835 1.00 66.69 109 ILE A CA 1
ATOM 830 C C . ILE A 1 109 ? 4.677 -1.379 7.524 1.00 66.69 109 ILE A C 1
ATOM 832 O O . ILE A 1 109 ? 5.410 -1.773 6.623 1.00 66.69 109 ILE A O 1
ATOM 836 N N . GLY A 1 110 ? 3.974 -0.247 7.423 1.00 60.44 110 GLY A N 1
ATOM 837 C CA . GLY A 1 110 ? 4.065 0.650 6.268 1.00 60.44 110 GLY A CA 1
ATOM 838 C C . GLY A 1 110 ? 5.476 1.217 6.072 1.00 60.44 110 GLY A C 1
ATOM 839 O O . GLY A 1 110 ? 6.015 1.155 4.970 1.00 60.44 110 GLY A O 1
ATOM 840 N N . ILE A 1 111 ? 6.114 1.692 7.145 1.00 64.75 111 ILE A N 1
ATOM 841 C CA . ILE A 1 111 ? 7.497 2.192 7.132 1.00 64.75 111 ILE A CA 1
ATOM 842 C C . ILE A 1 111 ? 8.489 1.059 6.841 1.00 64.75 111 ILE A C 1
ATOM 844 O O . ILE A 1 111 ? 9.422 1.267 6.070 1.00 64.75 111 ILE A O 1
ATOM 848 N N . LEU A 1 112 ? 8.287 -0.140 7.398 1.00 61.28 112 LEU A N 1
ATOM 849 C CA . LEU A 1 112 ? 9.091 -1.334 7.117 1.00 61.28 112 LEU A CA 1
ATOM 850 C C . LEU A 1 112 ? 8.982 -1.723 5.644 1.00 61.28 112 LEU A C 1
ATOM 852 O O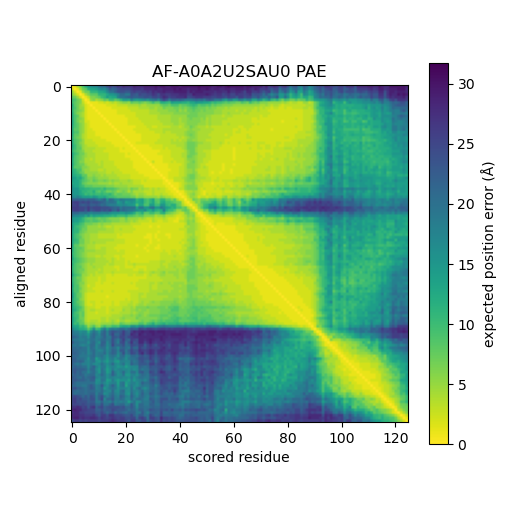 . LEU A 1 112 ? 10.002 -1.956 5.009 1.00 61.28 112 LEU A O 1
ATOM 856 N N . LEU A 1 113 ? 7.779 -1.726 5.071 1.00 58.09 113 LEU A N 1
ATOM 857 C CA . LEU A 1 113 ? 7.578 -1.988 3.646 1.00 58.09 113 LEU A CA 1
ATOM 858 C C . LEU A 1 113 ? 8.289 -0.940 2.782 1.00 58.09 113 LEU A C 1
ATOM 860 O O . LEU A 1 113 ? 9.002 -1.315 1.858 1.00 58.09 113 LEU A O 1
ATOM 864 N N . ILE A 1 114 ? 8.178 0.348 3.121 1.00 61.44 114 ILE A N 1
ATOM 865 C CA . ILE A 1 114 ? 8.853 1.443 2.401 1.00 61.44 114 ILE A CA 1
ATOM 866 C C . ILE A 1 114 ? 10.382 1.367 2.541 1.00 61.44 114 ILE A C 1
ATOM 868 O O . ILE A 1 114 ? 11.091 1.648 1.582 1.00 61.44 114 ILE A O 1
ATOM 872 N N . SER A 1 115 ? 10.896 0.981 3.709 1.00 55.38 115 SER A N 1
ATOM 873 C CA . SER A 1 115 ? 12.338 0.957 3.997 1.00 55.38 115 SER A CA 1
ATOM 874 C C . SER A 1 115 ? 13.027 -0.310 3.486 1.00 55.38 115 SER A C 1
ATOM 876 O O . SER A 1 115 ? 14.184 -0.256 3.076 1.00 55.38 115 SER A O 1
ATOM 878 N N . PHE A 1 116 ? 12.336 -1.455 3.485 1.00 57.75 116 PHE A N 1
ATOM 879 C CA . PHE A 1 116 ? 12.926 -2.737 3.094 1.00 57.75 116 PHE A CA 1
ATOM 880 C C . PHE A 1 116 ? 12.717 -3.093 1.620 1.00 57.75 116 PHE A C 1
ATOM 882 O O . PHE A 1 116 ? 13.595 -3.750 1.060 1.00 57.75 116 PHE A O 1
ATOM 889 N N . LEU A 1 117 ? 11.644 -2.640 0.949 1.00 56.34 117 LEU A N 1
ATOM 890 C CA . LEU A 1 117 ? 11.508 -2.857 -0.504 1.00 56.34 117 LEU A CA 1
ATOM 891 C C . LEU A 1 117 ? 12.724 -2.340 -1.306 1.00 56.34 117 LEU A C 1
ATOM 893 O O . LEU A 1 117 ? 13.201 -3.071 -2.176 1.00 56.34 117 LEU A O 1
ATOM 897 N N . PRO A 1 118 ? 13.273 -1.141 -1.018 1.00 52.97 118 PRO A N 1
ATOM 898 C CA . PRO A 1 118 ? 14.466 -0.628 -1.691 1.00 52.97 118 PRO A CA 1
ATOM 899 C C . PRO A 1 118 ? 15.745 -1.400 -1.339 1.00 52.97 118 PRO A C 1
ATOM 901 O O . PRO A 1 118 ? 16.627 -1.542 -2.182 1.00 52.97 118 PRO A O 1
ATOM 904 N N . LEU A 1 119 ? 15.858 -1.948 -0.123 1.00 53.09 119 LEU A N 1
ATOM 905 C CA . LEU A 1 119 ? 17.023 -2.745 0.289 1.00 53.09 119 LEU A CA 1
ATOM 906 C C . LEU A 1 119 ? 17.104 -4.075 -0.472 1.00 53.09 119 LEU A C 1
ATOM 908 O O . LEU A 1 119 ? 18.188 -4.468 -0.900 1.00 53.09 119 LEU A O 1
ATOM 912 N N . PHE A 1 120 ? 15.969 -4.720 -0.750 1.00 53.03 120 PHE A N 1
ATOM 913 C CA . PHE A 1 120 ? 15.931 -5.880 -1.651 1.00 53.03 120 PHE A CA 1
ATOM 914 C C . PHE A 1 120 ? 16.208 -5.517 -3.124 1.00 53.03 120 PHE A C 1
ATOM 916 O O . PHE A 1 120 ? 16.553 -6.401 -3.909 1.00 53.03 120 PHE A O 1
ATOM 923 N N . ALA A 1 121 ? 16.100 -4.238 -3.504 1.00 47.06 121 ALA A N 1
ATOM 924 C CA . ALA A 1 121 ? 16.452 -3.736 -4.834 1.00 47.06 121 ALA A CA 1
ATOM 925 C C . ALA A 1 121 ? 17.950 -3.390 -4.983 1.00 47.06 121 ALA A C 1
ATOM 927 O O . ALA A 1 121 ? 18.481 -3.449 -6.090 1.00 47.06 121 ALA A O 1
ATOM 928 N N . GLY A 1 122 ? 18.650 -3.076 -3.884 1.00 45.03 122 GLY A N 1
ATOM 929 C CA . GLY A 1 122 ? 20.082 -2.742 -3.885 1.00 45.03 122 GLY A CA 1
ATOM 930 C C . GLY A 1 122 ? 21.039 -3.919 -3.645 1.00 45.03 122 GLY A C 1
ATOM 931 O O . GLY A 1 122 ? 22.203 -3.835 -4.018 1.00 45.03 122 GLY A O 1
ATOM 932 N N . LEU A 1 123 ? 20.571 -5.029 -3.062 1.00 43.16 123 LEU A N 1
ATOM 933 C CA . LEU A 1 123 ? 21.413 -6.163 -2.630 1.00 43.16 123 LEU A CA 1
ATOM 934 C C . LEU A 1 123 ? 21.757 -7.198 -3.725 1.00 43.16 123 LEU A C 1
ATOM 936 O O . LEU A 1 123 ? 22.221 -8.295 -3.424 1.00 43.16 123 LEU A O 1
ATOM 940 N N . ARG A 1 124 ? 21.563 -6.855 -5.005 1.00 45.38 124 ARG A N 1
ATOM 941 C CA . ARG A 1 124 ? 22.152 -7.579 -6.148 1.00 45.38 124 ARG A CA 1
ATOM 942 C C . ARG A 1 124 ? 23.027 -6.641 -6.981 1.00 45.38 124 ARG A C 1
ATOM 944 O O . ARG A 1 124 ? 22.742 -6.378 -8.149 1.00 45.38 124 ARG A O 1
ATOM 951 N N . ARG A 1 125 ? 24.085 -6.133 -6.364 1.00 41.66 125 ARG A N 1
ATOM 952 C CA . ARG A 1 125 ? 25.346 -5.846 -7.046 1.00 41.66 125 ARG A CA 1
ATOM 953 C C . ARG A 1 125 ? 26.459 -6.510 -6.260 1.00 41.66 125 ARG A C 1
ATOM 955 O O . ARG A 1 125 ? 26.419 -6.392 -5.018 1.00 41.66 125 ARG A O 1
#

Radius of gyration: 19.2 Å; Cα contacts (8 Å, |Δi|>4): 83; chains: 1; bounding box: 60×22×51 Å

Foldseek 3Di:
DDDPPPLVVLVVVLVVLLVCLVCQLLVQLLVCLVPPDPQWAQDPPDGTDGDDSNLSSLSSSLVSLVVSVVVLVVSLVSCLVSVVVVCVVVVDDDPVCVSVCVSVVSVVVSVCCNVVSVVVVPPPD

Secondary structure (DSSP, 8-state):
------HHHHHHHHHHHHHHHHHHHHHHHHHHHHHH--SEEEPSSS-EEE--HHHHHHHHHHHHHHHHHHHHHHHHHHHHHHHHHHHHHHT----HHHHHHHHHHHHHHHHHHHHHHHHHHHS--

Sequence (125 aa):
MKTPLRFRTIFLTLGILSILCLLSPAVIGIVAATLTYDGNCYGFTDGAAPCSWWQFAQNQAFYGLLIAFIPAVFLLIGWLTTGGLWIALRGRQLPAWQAALIPLAAVAIGILLISFLPLFAGLRR

Solvent-accessible surface area (backbone atoms only — not comparable to full-atom values): 7111 Å² total; per-residue (Å²): 139,80,79,75,79,56,60,68,57,56,54,49,52,53,51,53,52,51,51,51,52,67,47,44,16,60,51,44,4,52,52,45,34,75,74,68,66,79,52,52,32,79,54,99,83,77,49,76,42,82,42,53,67,66,58,33,17,49,54,42,19,51,54,31,42,63,64,37,45,62,61,50,53,52,49,50,52,49,50,52,52,54,51,50,50,53,38,70,76,65,74,54,84,68,60,67,65,60,73,50,43,55,60,48,47,53,50,49,50,51,50,46,50,64,60,46,57,57,51,72,68,62,72,81,116

pLDDT: mean 74.18, std 15.12, range [34.0, 94.38]